Protein AF-A0A915ZG09-F1 (afdb_monomer_lite)

InterPro domains:
  IPR006600 HTH CenpB-type DNA-binding domain [PF03221] (6-47)
  IPR006600 HTH CenpB-type DNA-binding domain [PS51253] (1-49)

Radius of gyration: 23.21 Å; chains: 1; bounding box: 38×43×57 Å

Foldseek 3Di:
DPPDPDDLVNVLVVVVVVCVVVVPDPPPDDSDPVVSVVVCVVVVPDDDDPPDPVVPDPVVVCVVVVVVVVVVVVVPPDD

Organism: NCBI:txid588596

pLDDT: mean 82.04, std 13.71, range [38.41, 95.38]

Sequence (79 aa):
MHRTILSDVLLVEKAKQLADELNVPEGILQFSSGWLQKFKDRNNIRQIKLQGEADSADENAVAKALPLLQNKCAEYPLE

Structure (mmCIF, N/CA/C/O backbone):
data_AF-A0A915ZG09-F1
#
_entry.id   AF-A0A915ZG09-F1
#
loop_
_atom_site.group_PDB
_atom_site.id
_atom_site.type_symbol
_atom_site.label_atom_id
_atom_site.label_alt_id
_atom_site.label_comp_id
_atom_site.label_asym_id
_atom_site.label_entity_id
_atom_site.label_seq_id
_atom_site.pdbx_PDB_ins_code
_atom_site.Cartn_x
_atom_site.Cartn_y
_atom_site.Cartn_z
_atom_site.occupancy
_atom_site.B_iso_or_equiv
_atom_site.auth_seq_id
_atom_site.auth_comp_id
_atom_site.auth_asym_id
_atom_site.auth_atom_id
_atom_site.pdbx_PDB_model_num
ATOM 1 N N . MET A 1 1 ? -5.263 1.784 -18.413 1.00 38.41 1 MET A N 1
ATOM 2 C CA . MET A 1 1 ? -4.759 0.944 -17.303 1.00 38.41 1 MET A CA 1
ATOM 3 C C . MET A 1 1 ? -4.536 1.854 -16.095 1.00 38.41 1 MET A C 1
ATOM 5 O O . MET A 1 1 ? -3.557 2.587 -16.085 1.00 38.41 1 MET A O 1
ATOM 9 N N . HIS A 1 2 ? -5.462 1.906 -15.128 1.00 45.75 2 HIS A N 1
ATOM 10 C CA . HIS A 1 2 ? -5.259 2.678 -13.891 1.00 45.75 2 HIS A CA 1
ATOM 11 C C . HIS A 1 2 ? -4.212 1.959 -13.031 1.00 45.75 2 HIS A C 1
ATOM 13 O O . HIS A 1 2 ? -4.505 0.953 -12.391 1.00 45.75 2 HIS A O 1
ATOM 19 N N . ARG A 1 3 ? -2.964 2.436 -13.062 1.00 42.03 3 ARG A N 1
ATOM 20 C CA . ARG A 1 3 ? -1.887 1.917 -12.214 1.00 42.03 3 ARG A CA 1
ATOM 21 C C . ARG A 1 3 ? -1.995 2.575 -10.843 1.00 42.03 3 ARG A C 1
ATOM 23 O O . ARG A 1 3 ? -1.374 3.602 -10.592 1.00 42.03 3 ARG A O 1
ATOM 30 N N . THR A 1 4 ? -2.805 2.005 -9.961 1.00 54.41 4 THR A N 1
ATOM 31 C CA . THR A 1 4 ? -2.844 2.451 -8.566 1.00 54.41 4 THR A CA 1
ATOM 32 C C . THR A 1 4 ? -1.581 1.952 -7.879 1.00 54.41 4 THR A C 1
ATOM 34 O O . THR A 1 4 ? -1.416 0.754 -7.650 1.00 54.41 4 THR A O 1
ATOM 37 N N . ILE A 1 5 ? -0.653 2.864 -7.595 1.00 66.38 5 ILE A N 1
ATOM 38 C CA . ILE A 1 5 ? 0.527 2.559 -6.787 1.00 66.38 5 ILE A CA 1
ATOM 39 C C . ILE A 1 5 ? 0.026 2.325 -5.360 1.00 66.38 5 ILE A C 1
ATOM 41 O O . ILE A 1 5 ? -0.281 3.260 -4.627 1.00 66.38 5 ILE A O 1
ATOM 45 N N . LEU A 1 6 ? -0.122 1.056 -4.997 1.00 75.19 6 LEU A N 1
ATOM 46 C CA . LEU A 1 6 ? -0.525 0.635 -3.663 1.00 75.19 6 LEU A CA 1
ATOM 47 C C . LEU A 1 6 ? 0.673 0.793 -2.724 1.00 75.19 6 LEU A C 1
ATOM 49 O O . LEU A 1 6 ? 1.617 -0.001 -2.769 1.00 75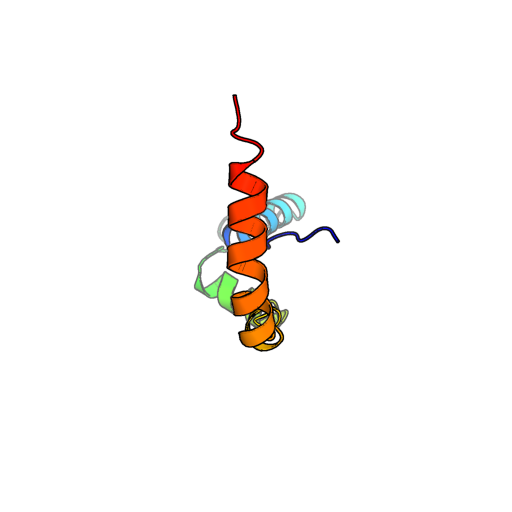.19 6 LEU A O 1
ATOM 53 N N . SER A 1 7 ? 0.654 1.859 -1.923 1.00 85.12 7 SER A N 1
ATOM 54 C CA . SER A 1 7 ? 1.670 2.131 -0.910 1.00 85.12 7 SER A CA 1
ATOM 55 C C . SER A 1 7 ? 1.273 1.553 0.447 1.00 85.12 7 SER A C 1
ATOM 57 O O . SER A 1 7 ? 0.097 1.365 0.763 1.00 85.12 7 SER A O 1
ATOM 59 N N . ASP A 1 8 ? 2.282 1.299 1.269 1.00 88.44 8 ASP A N 1
ATOM 60 C CA . ASP A 1 8 ? 2.139 0.799 2.637 1.00 88.44 8 ASP A CA 1
ATOM 61 C C . ASP A 1 8 ? 1.315 1.745 3.506 1.00 88.44 8 ASP A C 1
ATOM 63 O O . ASP A 1 8 ? 0.469 1.303 4.280 1.00 88.44 8 ASP A O 1
ATOM 67 N N . VAL A 1 9 ? 1.522 3.049 3.319 1.00 89.38 9 VAL A N 1
ATOM 68 C CA . VAL A 1 9 ? 0.769 4.102 4.004 1.00 89.38 9 VAL A CA 1
ATOM 69 C C . VAL A 1 9 ? -0.711 4.015 3.641 1.00 89.38 9 VAL A C 1
ATOM 71 O O . VAL A 1 9 ? -1.552 3.985 4.535 1.00 89.38 9 VAL A O 1
ATOM 74 N N . LEU A 1 10 ? -1.026 3.870 2.350 1.00 90.62 10 LEU A N 1
ATOM 75 C CA . LEU A 1 10 ? -2.407 3.783 1.875 1.00 90.62 10 LEU A CA 1
ATOM 76 C C . LEU A 1 10 ? -3.123 2.542 2.432 1.00 90.62 10 LEU A C 1
ATOM 78 O O . LEU A 1 10 ? -4.290 2.609 2.812 1.00 90.62 10 LEU A O 1
ATOM 82 N N . LEU A 1 11 ? -2.419 1.406 2.506 1.00 90.62 11 LEU A N 1
ATOM 83 C CA . LEU A 1 11 ? -2.947 0.178 3.106 1.00 90.62 11 LEU A CA 1
ATOM 84 C C . LEU A 1 11 ? -3.295 0.378 4.583 1.00 90.62 11 LEU A C 1
ATOM 86 O O . LEU A 1 11 ? -4.362 -0.047 5.023 1.00 90.62 11 LEU A O 1
ATOM 90 N N . VAL A 1 12 ? -2.415 1.035 5.340 1.00 92.56 12 VAL A N 1
ATOM 91 C CA . VAL A 1 12 ? -2.641 1.311 6.764 1.00 92.56 12 VAL A CA 1
ATOM 92 C C . VAL A 1 12 ? -3.795 2.293 6.964 1.00 92.56 12 VAL A C 1
ATOM 94 O O . VAL A 1 12 ? -4.636 2.061 7.828 1.00 92.56 12 VAL A O 1
ATOM 97 N N . GLU A 1 13 ? -3.881 3.358 6.167 1.00 93.25 13 GLU A N 1
ATOM 98 C CA . GLU A 1 13 ? -4.988 4.322 6.246 1.00 93.25 13 GLU A CA 1
ATOM 99 C C . GLU A 1 13 ? -6.340 3.671 5.957 1.00 93.25 13 GLU A C 1
ATOM 101 O O . GLU A 1 13 ? -7.299 3.881 6.699 1.00 93.25 13 GLU A O 1
ATOM 106 N N . LYS A 1 14 ? -6.415 2.823 4.925 1.00 92.31 14 LYS A N 1
ATOM 107 C CA . LYS A 1 14 ? -7.645 2.086 4.615 1.00 92.31 14 LYS A CA 1
ATOM 108 C C . LYS A 1 14 ? -8.006 1.072 5.684 1.00 92.31 14 LYS A C 1
ATOM 110 O O . LYS A 1 14 ? -9.181 0.931 6.000 1.00 92.31 14 LYS A O 1
ATOM 115 N N . ALA A 1 15 ? -7.020 0.414 6.281 1.00 92.19 15 ALA A N 1
ATOM 116 C CA . ALA A 1 15 ? -7.273 -0.509 7.376 1.00 92.19 15 ALA A CA 1
ATOM 117 C C . ALA A 1 15 ? -7.810 0.201 8.631 1.00 92.19 15 ALA A C 1
ATOM 119 O O . ALA A 1 15 ? -8.671 -0.355 9.307 1.00 92.19 15 ALA A O 1
ATOM 120 N N . LYS A 1 16 ? -7.351 1.429 8.911 1.00 92.44 16 LYS A N 1
ATOM 121 C CA . LYS A 1 16 ? -7.905 2.275 9.981 1.00 92.44 16 LYS A CA 1
ATOM 122 C C . LYS A 1 16 ? -9.351 2.675 9.695 1.00 92.44 16 LYS A C 1
ATOM 124 O O . LYS A 1 16 ? -10.204 2.410 10.526 1.00 92.44 16 LYS A O 1
ATOM 129 N N . GLN A 1 17 ? -9.634 3.190 8.493 1.00 93.62 17 GLN A N 1
ATOM 130 C CA . GLN A 1 17 ? -11.005 3.538 8.085 1.00 93.62 17 GLN A CA 1
ATOM 131 C C . GLN A 1 17 ? -11.966 2.352 8.238 1.00 93.62 17 GLN A C 1
ATOM 133 O O . GLN A 1 17 ? -13.041 2.498 8.805 1.00 93.62 17 GLN A O 1
ATOM 138 N N . LEU A 1 18 ? -11.553 1.158 7.801 1.00 92.88 18 LEU A N 1
ATOM 139 C CA . LEU A 1 18 ? -12.352 -0.057 7.967 1.00 92.88 18 LEU A CA 1
ATOM 140 C C . LEU A 1 18 ? -12.529 -0.467 9.433 1.00 92.88 18 LEU A C 1
ATOM 142 O O . LEU A 1 18 ? -13.583 -0.979 9.794 1.00 92.88 18 LEU A O 1
ATOM 146 N N . ALA A 1 19 ? -11.513 -0.283 10.276 1.00 93.25 19 ALA A N 1
ATOM 147 C CA . ALA A 1 19 ? -11.636 -0.569 11.701 1.00 93.25 19 ALA A CA 1
ATOM 148 C C . ALA A 1 19 ? -12.671 0.351 12.364 1.00 93.25 19 ALA A C 1
ATOM 150 O O . ALA A 1 19 ? -13.487 -0.135 13.147 1.00 93.25 19 ALA A O 1
ATOM 151 N N . ASP A 1 20 ? -12.688 1.630 11.983 1.00 92.50 20 ASP A N 1
ATOM 152 C CA . ASP A 1 20 ? -13.677 2.603 12.450 1.00 92.50 20 ASP A CA 1
ATOM 153 C C . ASP A 1 20 ? -15.089 2.233 11.959 1.00 92.50 20 ASP A C 1
ATOM 155 O O . ASP A 1 20 ? -16.025 2.155 12.754 1.00 92.50 20 ASP A O 1
ATOM 159 N N . GLU A 1 21 ? -15.243 1.912 10.669 1.00 94.94 21 GLU A N 1
ATOM 160 C CA . GLU A 1 21 ? -16.521 1.485 10.069 1.00 94.94 21 GLU A CA 1
ATOM 161 C C . GLU A 1 21 ? -17.086 0.210 10.719 1.00 94.94 21 GLU A C 1
ATOM 163 O O . GLU A 1 21 ? -18.298 0.068 10.891 1.00 94.94 21 GLU A O 1
ATOM 168 N N . LEU A 1 22 ? -16.208 -0.716 11.112 1.00 93.88 22 LEU A N 1
ATOM 169 C CA . LEU A 1 22 ? -16.572 -1.970 11.773 1.00 93.88 22 LEU A CA 1
ATOM 170 C C . LEU A 1 22 ? -16.699 -1.841 13.300 1.00 93.88 22 LEU A C 1
ATOM 172 O O . LEU A 1 22 ? -16.967 -2.844 13.962 1.00 93.88 22 LEU A O 1
ATOM 176 N N . ASN A 1 23 ? -16.541 -0.636 13.862 1.00 92.62 23 ASN A N 1
ATOM 177 C CA . ASN A 1 23 ? -16.551 -0.368 15.305 1.00 92.62 23 ASN A CA 1
ATOM 178 C C . ASN A 1 23 ? -15.561 -1.249 16.091 1.00 92.62 23 ASN A C 1
ATOM 180 O O . ASN A 1 23 ? -15.867 -1.747 17.179 1.00 92.62 23 ASN A O 1
ATOM 184 N N . VAL A 1 24 ? -14.367 -1.475 15.536 1.00 90.38 24 VAL A N 1
ATOM 185 C CA . VAL A 1 24 ? -13.302 -2.200 16.235 1.00 90.38 24 VAL A CA 1
ATOM 186 C C . VAL A 1 24 ? -12.822 -1.343 17.411 1.00 90.38 24 VAL A C 1
ATOM 188 O O . VAL A 1 24 ? -12.429 -0.197 17.197 1.00 90.38 24 VAL A O 1
ATOM 191 N N . PRO A 1 25 ? -12.807 -1.868 18.650 1.00 88.25 25 PRO A N 1
ATOM 192 C CA . PRO A 1 25 ? -12.376 -1.090 19.803 1.00 88.25 25 PRO A CA 1
ATOM 193 C C . PRO A 1 25 ? -10.920 -0.637 19.683 1.00 88.25 25 PRO A C 1
ATOM 195 O O . PRO A 1 25 ? -10.035 -1.406 19.286 1.00 88.25 25 PRO A O 1
ATOM 198 N N . GLU A 1 26 ? -10.667 0.604 20.094 1.00 82.56 26 GLU A N 1
ATOM 199 C CA . GLU A 1 26 ? -9.326 1.178 20.123 1.00 82.56 26 GLU A CA 1
ATOM 200 C C . GLU A 1 26 ? -8.382 0.322 20.985 1.00 82.56 26 GLU A C 1
ATOM 202 O O . GLU A 1 26 ? -8.729 -0.139 22.073 1.00 82.56 26 GLU A O 1
ATOM 207 N N . GLY A 1 27 ? -7.176 0.063 20.476 1.00 82.31 27 GLY A N 1
ATOM 208 C CA . GLY A 1 27 ? -6.161 -0.737 21.169 1.00 82.31 27 GLY A CA 1
ATOM 209 C C . GLY A 1 27 ? -6.229 -2.253 20.941 1.00 82.31 27 GLY A C 1
ATOM 210 O O . GLY A 1 27 ? -5.235 -2.927 21.210 1.00 82.31 27 GLY A O 1
ATOM 211 N N . ILE A 1 28 ? -7.319 -2.795 20.378 1.00 86.38 28 ILE A N 1
ATOM 212 C CA . ILE A 1 28 ? -7.384 -4.212 19.957 1.00 86.38 28 ILE A CA 1
ATOM 213 C C . ILE A 1 28 ? -6.495 -4.453 18.731 1.00 86.38 28 ILE A C 1
ATOM 215 O O . ILE A 1 28 ? -5.789 -5.461 18.645 1.00 86.38 28 ILE A O 1
ATOM 219 N N . LEU A 1 29 ? -6.530 -3.524 17.773 1.00 87.31 29 LEU A N 1
ATOM 220 C CA . LEU A 1 29 ? -5.801 -3.627 16.516 1.00 87.31 29 LEU A CA 1
ATOM 221 C C . LEU A 1 29 ? -4.674 -2.595 16.468 1.00 87.31 29 LEU A C 1
ATOM 223 O O . LEU A 1 29 ? -4.907 -1.390 16.475 1.00 87.31 29 LEU A O 1
ATOM 227 N N . GLN A 1 30 ? -3.435 -3.080 16.391 1.00 90.25 30 GLN A N 1
ATOM 228 C CA . GLN A 1 30 ? -2.259 -2.235 16.206 1.00 90.25 30 GLN A CA 1
ATOM 229 C C . GLN A 1 30 ? -1.760 -2.343 14.767 1.00 90.25 30 GLN A C 1
ATOM 231 O O . GLN A 1 30 ? -1.288 -3.397 14.336 1.00 90.25 30 GLN A O 1
ATOM 236 N N . PHE A 1 31 ? -1.795 -1.229 14.041 1.00 91.00 31 PHE A N 1
ATOM 237 C CA . PHE A 1 31 ? -1.310 -1.125 12.661 1.00 91.00 31 PHE A CA 1
ATOM 238 C C . PHE A 1 31 ? 0.217 -0.953 12.602 1.00 91.00 31 PHE A C 1
ATOM 240 O O . PHE A 1 31 ? 0.736 -0.004 12.015 1.00 91.00 31 PHE A O 1
ATOM 247 N N . SER A 1 32 ? 0.946 -1.850 13.267 1.00 92.06 32 SER A N 1
ATOM 248 C CA . SER A 1 32 ? 2.410 -1.863 13.268 1.00 92.06 32 SER A CA 1
ATOM 249 C C . SER A 1 32 ? 2.974 -2.354 11.930 1.00 92.06 32 SER A C 1
ATOM 251 O O . SER A 1 32 ? 2.283 -2.993 11.132 1.00 92.06 32 SER A O 1
ATOM 253 N N . SER A 1 33 ? 4.269 -2.128 11.705 1.00 90.50 33 SER A N 1
ATOM 254 C CA . SER A 1 33 ? 4.985 -2.685 10.549 1.00 90.50 33 SER A CA 1
ATOM 255 C C . SER A 1 33 ? 4.902 -4.217 10.498 1.00 90.50 33 SER A C 1
ATOM 257 O O . SER A 1 33 ? 4.698 -4.791 9.431 1.00 90.50 33 SER A O 1
ATOM 259 N N . GLY A 1 34 ? 4.977 -4.889 11.653 1.00 93.25 34 GLY A N 1
ATOM 260 C CA . GLY A 1 34 ? 4.846 -6.345 11.747 1.00 93.25 34 GLY A CA 1
ATOM 261 C C . GLY A 1 34 ? 3.443 -6.853 11.401 1.00 93.25 34 GLY A C 1
ATOM 262 O O . GLY A 1 34 ? 3.308 -7.899 10.761 1.00 93.25 34 GLY A O 1
ATOM 263 N N . TRP A 1 35 ? 2.397 -6.110 11.778 1.00 94.44 35 TRP A N 1
ATOM 264 C CA . TRP A 1 35 ? 1.029 -6.405 11.348 1.00 94.44 35 TRP A CA 1
ATOM 265 C C . TRP A 1 35 ? 0.892 -6.263 9.830 1.00 94.44 35 TRP A C 1
ATOM 267 O O . TRP A 1 35 ? 0.403 -7.186 9.180 1.00 94.44 35 TRP A O 1
ATOM 277 N N . LEU A 1 36 ? 1.395 -5.161 9.260 1.00 93.38 36 LEU A N 1
ATOM 278 C CA . LEU A 1 36 ? 1.324 -4.897 7.823 1.00 93.38 36 LEU A CA 1
ATOM 279 C C . LEU A 1 36 ? 2.065 -5.967 7.012 1.00 93.38 36 LEU A C 1
ATOM 281 O O . LEU A 1 36 ? 1.536 -6.447 6.010 1.00 93.38 36 LEU A O 1
ATOM 285 N N . GLN A 1 37 ? 3.254 -6.378 7.462 1.00 92.00 37 GLN A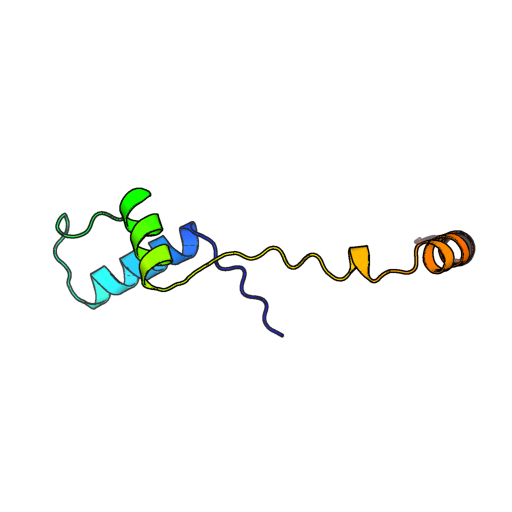 N 1
ATOM 286 C CA . GLN A 1 37 ? 4.026 -7.435 6.810 1.00 92.00 37 GLN A CA 1
ATOM 287 C C . GLN A 1 37 ? 3.232 -8.746 6.772 1.00 92.00 37 GLN A C 1
ATOM 289 O O . GLN A 1 37 ? 2.999 -9.298 5.701 1.00 92.00 37 GLN A O 1
ATOM 294 N N . LYS A 1 38 ? 2.707 -9.192 7.922 1.00 93.94 38 LYS A N 1
ATOM 295 C CA . LYS A 1 38 ? 1.886 -10.412 7.991 1.00 93.94 38 LYS A CA 1
ATOM 296 C C . LYS A 1 38 ? 0.593 -10.295 7.188 1.00 93.94 38 LYS A C 1
ATOM 298 O O . LYS A 1 38 ? 0.149 -11.284 6.611 1.00 93.94 38 LYS A O 1
ATOM 303 N N . PHE A 1 39 ? -0.028 -9.118 7.166 1.00 92.38 39 PHE A N 1
ATOM 304 C CA . PHE A 1 39 ? -1.221 -8.860 6.367 1.00 92.38 39 PHE A CA 1
ATOM 305 C C . PHE A 1 39 ? -0.923 -9.033 4.875 1.00 92.38 39 PHE A C 1
ATOM 307 O O . PHE A 1 39 ? -1.649 -9.751 4.188 1.00 92.38 39 PHE A O 1
ATOM 314 N N . LYS A 1 40 ? 0.171 -8.446 4.383 1.00 92.25 40 LYS A N 1
ATOM 315 C CA . LYS A 1 40 ? 0.611 -8.606 2.994 1.00 92.25 40 LYS A CA 1
ATOM 316 C C . LYS A 1 40 ? 0.940 -10.055 2.660 1.00 92.25 40 LYS A C 1
ATOM 318 O O . LYS A 1 40 ? 0.459 -10.554 1.645 1.00 92.25 40 LYS A O 1
ATOM 323 N N . ASP A 1 41 ? 1.683 -10.734 3.532 1.00 92.31 41 ASP A N 1
ATOM 324 C CA . ASP A 1 41 ? 2.102 -12.122 3.326 1.00 92.31 41 ASP A CA 1
ATOM 325 C C . ASP A 1 41 ? 0.893 -13.065 3.238 1.00 92.31 41 ASP A C 1
ATOM 327 O O . ASP A 1 41 ? 0.796 -13.866 2.310 1.00 92.31 41 ASP A O 1
ATOM 331 N N . ARG A 1 42 ? -0.081 -12.924 4.150 1.00 95.38 42 ARG A N 1
ATOM 332 C CA . ARG A 1 42 ? -1.315 -13.735 4.154 1.00 95.38 42 ARG A CA 1
ATOM 333 C C . ARG A 1 42 ? -2.193 -13.499 2.928 1.00 95.38 42 ARG A C 1
ATOM 335 O O . ARG A 1 42 ? -2.861 -14.424 2.481 1.00 95.38 42 ARG A O 1
ATOM 342 N N . ASN A 1 43 ? -2.195 -12.277 2.400 1.00 91.81 43 ASN A N 1
ATOM 343 C CA . ASN A 1 43 ? -3.025 -11.888 1.259 1.00 91.81 43 ASN A CA 1
ATOM 344 C C . ASN A 1 43 ? -2.258 -11.890 -0.072 1.00 91.81 43 ASN A C 1
ATOM 346 O O . ASN A 1 43 ? -2.786 -11.434 -1.082 1.00 91.81 43 ASN A O 1
ATOM 350 N N . ASN A 1 44 ? -1.018 -12.391 -0.093 1.00 87.62 44 ASN A N 1
ATOM 351 C CA . ASN A 1 44 ? -0.144 -12.389 -1.268 1.00 87.62 44 ASN A CA 1
ATOM 352 C C . ASN A 1 44 ? 0.030 -11.002 -1.926 1.00 87.62 44 ASN A C 1
ATOM 354 O O . ASN A 1 44 ? 0.284 -10.910 -3.128 1.00 87.62 44 ASN A O 1
ATOM 358 N N . ILE A 1 45 ? -0.064 -9.917 -1.149 1.00 88.25 45 ILE A N 1
ATOM 359 C CA . ILE A 1 45 ? 0.133 -8.548 -1.642 1.00 88.25 45 ILE A CA 1
ATOM 360 C C . ILE A 1 45 ? 1.635 -8.301 -1.752 1.00 88.25 45 ILE A C 1
ATOM 362 O O . ILE A 1 45 ? 2.323 -8.095 -0.753 1.00 88.25 45 ILE A O 1
ATOM 366 N N . ARG A 1 46 ? 2.152 -8.313 -2.980 1.00 81.94 46 ARG A N 1
ATOM 367 C CA . ARG A 1 46 ? 3.572 -8.091 -3.265 1.00 81.94 46 ARG A CA 1
ATOM 368 C C . ARG A 1 46 ? 3.739 -6.964 -4.270 1.00 81.94 46 ARG A C 1
ATOM 370 O O . ARG A 1 46 ? 3.052 -6.919 -5.285 1.00 81.94 46 ARG A O 1
ATOM 377 N N . GLN A 1 47 ? 4.682 -6.069 -3.993 1.00 73.56 47 GLN A N 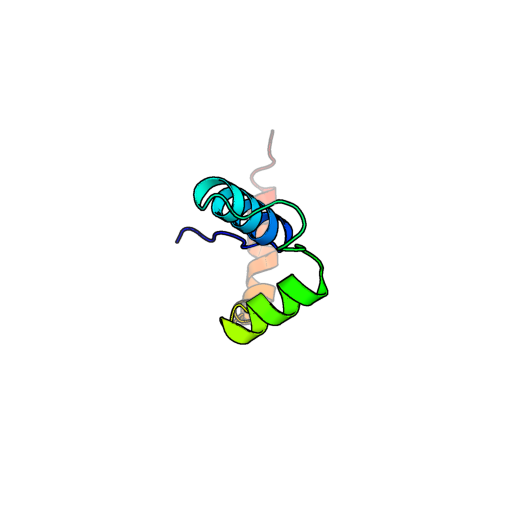1
ATOM 378 C CA . GLN A 1 47 ? 5.159 -5.125 -4.994 1.00 73.56 47 GLN A CA 1
ATOM 379 C C . GLN A 1 47 ? 6.191 -5.842 -5.858 1.00 73.56 47 GLN A C 1
ATOM 381 O O . GLN A 1 47 ? 7.250 -6.236 -5.377 1.00 73.56 47 GLN A O 1
ATOM 386 N N . ILE A 1 48 ? 5.867 -6.030 -7.132 1.00 72.00 48 ILE A N 1
ATOM 387 C CA . ILE A 1 48 ? 6.788 -6.598 -8.111 1.00 72.00 48 ILE 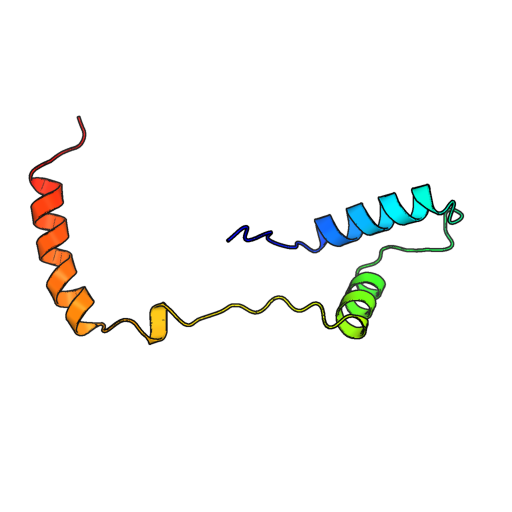A CA 1
ATOM 388 C C . ILE A 1 48 ? 7.255 -5.450 -8.994 1.00 72.00 48 ILE A C 1
ATOM 390 O O . ILE A 1 48 ? 6.447 -4.752 -9.613 1.00 72.00 48 ILE A O 1
ATOM 394 N N . LYS A 1 49 ? 8.570 -5.241 -9.049 1.00 67.12 49 LYS A N 1
ATOM 395 C CA . LYS A 1 49 ? 9.162 -4.361 -10.048 1.00 67.12 49 LYS A CA 1
ATOM 396 C C . LYS A 1 49 ? 9.181 -5.137 -11.361 1.00 67.12 49 LYS A C 1
ATOM 398 O O . LYS A 1 49 ? 10.017 -6.012 -11.547 1.00 67.12 49 LYS A O 1
ATOM 403 N N . LEU A 1 50 ? 8.228 -4.852 -12.242 1.00 64.94 50 LEU A N 1
ATOM 404 C CA . LEU A 1 50 ? 8.251 -5.376 -13.605 1.00 64.94 50 LEU A CA 1
ATOM 405 C C . LEU A 1 50 ? 9.414 -4.699 -14.341 1.00 64.94 50 LEU A C 1
ATOM 407 O O . LEU A 1 50 ? 9.308 -3.544 -14.749 1.00 64.94 50 LEU A O 1
ATOM 411 N N . GLN A 1 51 ? 10.546 -5.390 -14.429 1.00 57.06 51 GLN A N 1
ATOM 412 C CA . GLN A 1 51 ? 11.645 -5.042 -15.323 1.00 57.06 51 GLN A CA 1
ATOM 413 C C . 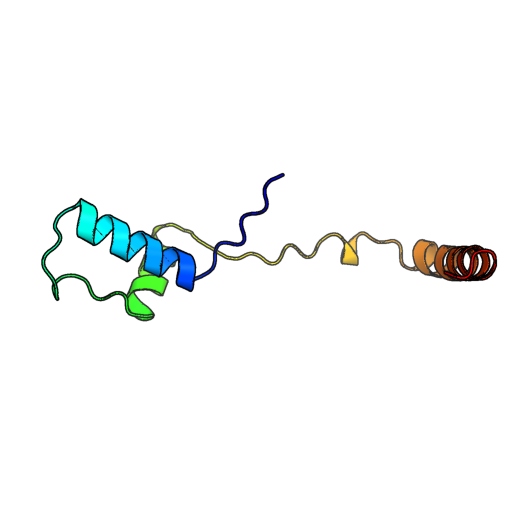GLN A 1 51 ? 11.437 -5.868 -16.591 1.00 57.06 51 GLN A C 1
ATOM 415 O O . GLN A 1 51 ? 11.609 -7.078 -16.570 1.00 57.06 51 GLN A O 1
ATOM 420 N N . GLY A 1 52 ? 10.943 -5.232 -17.649 1.00 55.59 52 GLY A N 1
ATOM 421 C CA . GLY A 1 52 ? 10.685 -5.901 -18.928 1.00 55.59 52 GLY A CA 1
ATOM 422 C C . GLY A 1 52 ? 10.913 -4.992 -20.128 1.00 55.59 52 GLY A C 1
ATOM 423 O O . GLY A 1 52 ? 11.382 -5.446 -21.161 1.00 55.59 52 GLY A O 1
ATOM 424 N N . GLU A 1 53 ? 10.670 -3.688 -19.986 1.00 57.94 53 GLU A N 1
ATOM 425 C CA . GLU A 1 53 ? 10.918 -2.744 -21.082 1.00 57.94 53 GLU A CA 1
ATOM 426 C C . GLU A 1 53 ? 12.414 -2.510 -21.339 1.00 57.94 53 GLU A C 1
ATOM 428 O O . GLU A 1 53 ? 12.799 -2.330 -22.487 1.00 57.94 53 GLU A O 1
ATOM 433 N N . ALA A 1 54 ? 13.261 -2.562 -20.305 1.00 57.62 54 ALA A N 1
ATOM 434 C CA . ALA A 1 54 ? 14.705 -2.375 -20.463 1.00 57.62 54 ALA A CA 1
ATOM 435 C C . ALA A 1 54 ? 15.384 -3.587 -21.129 1.00 57.62 54 ALA A C 1
ATOM 437 O O . ALA A 1 54 ? 16.154 -3.404 -22.061 1.00 57.62 54 ALA A O 1
ATOM 438 N N . ASP A 1 55 ? 15.040 -4.811 -20.713 1.00 56.50 55 ASP A N 1
ATOM 439 C CA . ASP A 1 55 ? 15.656 -6.039 -21.247 1.00 56.50 55 ASP A CA 1
ATOM 440 C C . ASP A 1 55 ? 15.097 -6.456 -22.624 1.00 56.50 55 ASP A C 1
ATOM 442 O O . ASP A 1 55 ? 15.683 -7.293 -23.306 1.00 56.50 55 ASP A O 1
ATOM 446 N N . SER A 1 56 ? 13.955 -5.894 -23.046 1.00 62.56 56 SER A N 1
ATOM 447 C CA . SER A 1 56 ? 13.365 -6.122 -24.377 1.00 62.56 56 SER A CA 1
ATOM 448 C C . SER A 1 56 ? 13.785 -5.076 -25.414 1.00 62.56 56 SER A C 1
ATOM 450 O O . SER A 1 56 ? 13.467 -5.236 -26.597 1.00 62.56 56 SER A O 1
ATOM 452 N N . ALA A 1 57 ? 14.425 -3.983 -24.996 1.00 65.81 57 ALA A N 1
ATOM 453 C CA . ALA A 1 57 ? 14.842 -2.932 -25.907 1.00 65.81 57 ALA A CA 1
ATOM 454 C C . ALA A 1 57 ? 16.102 -3.370 -26.665 1.00 65.81 57 ALA A C 1
ATOM 456 O O . ALA A 1 57 ? 17.116 -3.709 -26.064 1.00 65.81 57 ALA A O 1
ATOM 457 N N . ASP A 1 58 ? 16.054 -3.339 -27.998 1.00 78.38 58 ASP A N 1
ATOM 458 C CA . ASP A 1 58 ? 17.254 -3.519 -28.814 1.00 78.38 58 ASP A CA 1
ATOM 459 C C . ASP A 1 58 ? 18.154 -2.289 -28.646 1.00 78.38 58 ASP A C 1
ATOM 461 O O . ASP A 1 58 ? 17.917 -1.232 -29.241 1.00 78.38 58 ASP A O 1
ATOM 465 N N . GLU A 1 59 ? 19.194 -2.426 -27.823 1.00 80.31 59 GLU A N 1
ATOM 466 C CA . GLU A 1 59 ? 20.172 -1.368 -27.562 1.00 80.31 59 GLU A CA 1
ATOM 467 C C . GLU A 1 59 ? 20.803 -0.828 -28.854 1.00 80.31 59 GLU A C 1
ATOM 469 O O . GLU A 1 59 ? 21.086 0.368 -28.946 1.00 80.31 59 GLU A O 1
ATOM 474 N N . ASN A 1 60 ? 20.947 -1.657 -29.899 1.00 81.00 60 ASN A N 1
ATOM 475 C CA . ASN A 1 60 ? 21.460 -1.203 -31.191 1.00 81.00 60 ASN A CA 1
ATOM 476 C C . ASN A 1 60 ? 20.444 -0.338 -31.939 1.00 81.00 60 ASN A C 1
ATOM 478 O O . ASN A 1 60 ? 20.831 0.620 -32.613 1.00 81.00 60 ASN A O 1
ATOM 482 N N . ALA A 1 61 ? 19.152 -0.658 -31.850 1.00 83.50 61 ALA A N 1
ATOM 483 C CA . ALA A 1 61 ? 18.098 0.169 -32.431 1.00 83.50 61 ALA A CA 1
ATOM 484 C C . ALA A 1 61 ? 18.007 1.521 -31.708 1.00 83.50 61 ALA A C 1
ATOM 486 O O . ALA A 1 61 ? 17.926 2.562 -32.363 1.00 83.50 61 ALA A O 1
ATOM 487 N N . VAL A 1 62 ? 18.113 1.518 -30.375 1.00 82.50 62 VAL A N 1
ATOM 488 C CA . VAL A 1 62 ? 18.142 2.741 -29.558 1.00 82.50 62 VAL A CA 1
ATOM 489 C C . VAL A 1 62 ? 19.364 3.594 -29.900 1.00 82.50 62 VAL A C 1
ATOM 491 O O . VAL A 1 62 ? 19.206 4.779 -30.190 1.00 82.50 62 VAL A O 1
ATOM 494 N N . ALA A 1 63 ? 20.562 3.003 -29.961 1.00 85.88 63 ALA A N 1
ATOM 495 C CA . ALA A 1 63 ? 21.796 3.713 -30.302 1.00 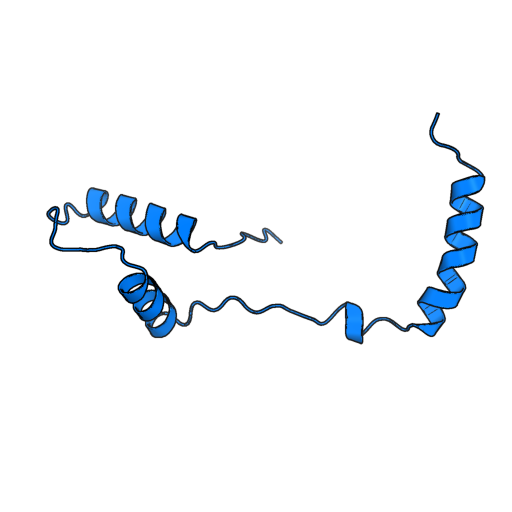85.88 63 ALA A CA 1
ATOM 496 C C . ALA A 1 63 ? 21.748 4.364 -31.696 1.00 85.88 63 ALA A C 1
ATOM 498 O O . ALA A 1 63 ? 22.293 5.449 -31.891 1.00 85.88 63 ALA A O 1
ATOM 499 N N . LYS A 1 64 ? 21.061 3.737 -32.662 1.00 89.62 64 LYS A N 1
ATOM 500 C CA . LYS A 1 64 ? 20.860 4.300 -34.008 1.00 89.62 64 LYS A CA 1
ATOM 501 C C . LYS A 1 64 ? 19.804 5.406 -34.040 1.00 89.62 64 LYS A C 1
ATOM 503 O O . LYS A 1 64 ? 19.967 6.377 -34.774 1.00 89.62 64 LYS A O 1
ATOM 508 N N . ALA A 1 65 ? 18.725 5.264 -33.274 1.00 86.31 65 ALA A N 1
ATOM 509 C CA . ALA A 1 65 ? 17.610 6.209 -33.283 1.00 86.31 65 ALA A CA 1
ATOM 510 C C . ALA A 1 65 ? 17.894 7.486 -32.473 1.00 86.31 65 ALA A C 1
ATOM 512 O O . ALA A 1 65 ? 17.429 8.563 -32.848 1.00 86.31 65 ALA A O 1
ATOM 513 N N . LEU A 1 66 ? 18.678 7.391 -31.393 1.00 88.44 66 LEU A N 1
ATOM 514 C CA . LEU A 1 66 ? 18.978 8.510 -30.493 1.00 88.44 66 LEU A CA 1
ATOM 515 C C . LEU A 1 66 ? 19.532 9.765 -31.203 1.00 88.44 66 LEU A C 1
ATOM 517 O O . LEU A 1 66 ? 18.955 10.838 -31.015 1.00 88.44 66 LEU A O 1
ATOM 521 N N . PRO A 1 67 ? 20.587 9.679 -32.041 1.00 89.62 67 PRO A N 1
ATOM 522 C CA . PRO A 1 67 ? 21.129 10.860 -32.717 1.00 89.62 67 PRO A CA 1
ATOM 523 C C . PRO A 1 67 ? 20.147 11.469 -33.728 1.00 89.62 67 PRO A C 1
ATOM 525 O O . PRO A 1 67 ? 20.112 12.686 -33.894 1.00 89.62 67 PRO A O 1
ATOM 528 N N . LEU A 1 68 ? 19.305 10.654 -34.376 1.00 90.31 68 LEU A N 1
ATOM 529 C CA . LEU A 1 68 ? 18.282 11.145 -35.309 1.00 90.31 68 LEU A CA 1
ATOM 530 C C . LEU A 1 68 ? 17.228 11.989 -34.586 1.00 90.31 68 LEU A C 1
ATOM 532 O O . LEU A 1 68 ? 16.852 13.058 -35.064 1.00 90.31 68 LEU A O 1
ATOM 536 N N . LEU A 1 69 ? 16.785 11.526 -33.417 1.00 87.94 69 LEU A N 1
ATOM 537 C CA . LEU A 1 69 ? 15.825 12.248 -32.587 1.00 87.94 69 LEU A CA 1
ATOM 538 C C . LEU A 1 69 ? 16.426 13.537 -32.023 1.00 87.94 69 LEU A C 1
ATOM 540 O O . LEU A 1 69 ? 15.766 14.569 -32.050 1.00 87.94 69 LEU A O 1
ATOM 544 N N . GLN A 1 70 ? 17.683 13.510 -31.571 1.00 88.62 70 GLN A N 1
ATOM 545 C CA . GLN A 1 70 ? 18.381 14.705 -31.082 1.00 88.62 70 GLN A CA 1
ATOM 546 C C . GLN A 1 70 ? 18.511 15.780 -32.166 1.00 88.62 70 GLN A C 1
ATOM 548 O O . GLN A 1 70 ? 18.202 16.942 -31.907 1.00 88.62 70 GLN A O 1
ATOM 553 N N . ASN A 1 71 ? 18.889 15.387 -33.386 1.00 89.19 71 ASN A N 1
ATOM 554 C CA . ASN A 1 71 ? 18.941 16.303 -34.525 1.00 89.19 71 ASN A CA 1
ATOM 555 C C . ASN A 1 71 ? 17.560 16.887 -34.834 1.00 89.19 71 ASN A C 1
ATOM 557 O O . ASN A 1 71 ? 17.432 18.093 -35.020 1.00 89.19 71 ASN A O 1
ATOM 561 N N . LYS A 1 72 ? 16.512 16.054 -34.819 1.00 87.19 72 LYS A N 1
ATOM 562 C CA . LYS A 1 72 ? 15.145 16.519 -35.062 1.00 87.19 72 LYS A CA 1
ATOM 563 C C . LYS A 1 72 ? 14.661 17.485 -33.981 1.00 87.19 72 LYS A C 1
ATOM 565 O O . LYS A 1 72 ? 14.023 18.474 -34.307 1.00 87.19 72 LYS A O 1
ATOM 570 N N . CYS A 1 73 ? 14.985 17.242 -32.714 1.00 85.00 73 CYS A N 1
ATOM 571 C CA . CYS A 1 73 ? 14.654 18.163 -31.627 1.00 85.00 73 CYS A CA 1
ATOM 572 C C . CYS A 1 73 ? 15.421 19.489 -31.733 1.00 85.00 73 CYS A C 1
ATOM 574 O O . CYS A 1 73 ? 14.867 20.530 -31.397 1.00 85.00 73 CYS A O 1
ATOM 576 N N . ALA A 1 74 ? 16.661 19.478 -32.231 1.00 85.88 74 ALA A N 1
ATOM 577 C CA . ALA A 1 74 ? 17.435 20.700 -32.454 1.00 85.88 74 ALA A CA 1
ATOM 578 C C . ALA A 1 74 ? 16.834 21.605 -33.550 1.00 85.88 74 ALA A C 1
ATOM 580 O O . ALA A 1 74 ? 17.048 22.813 -33.520 1.00 85.88 74 ALA A O 1
ATOM 581 N N . GLU A 1 75 ? 16.059 21.045 -34.486 1.00 86.25 75 GLU A N 1
ATOM 582 C CA . GLU A 1 75 ? 15.321 21.812 -35.503 1.00 86.25 75 GLU A CA 1
ATOM 583 C C . GLU A 1 75 ? 14.111 22.572 -34.930 1.00 86.25 75 GLU A C 1
ATOM 585 O O . GLU A 1 75 ? 13.628 23.507 -35.566 1.00 86.25 75 GLU A O 1
ATOM 590 N N . TYR A 1 76 ? 13.629 22.197 -33.741 1.00 82.56 76 TYR A N 1
ATOM 591 C CA . TYR A 1 76 ? 12.477 22.816 -33.080 1.00 82.56 76 TYR A CA 1
ATOM 592 C C . TYR A 1 76 ? 12.839 23.216 -31.644 1.00 82.56 76 TYR A C 1
ATOM 594 O O . TYR A 1 76 ? 12.373 22.583 -30.691 1.00 82.56 76 TYR A O 1
ATOM 602 N N . PRO A 1 77 ? 13.689 24.242 -31.459 1.00 75.31 77 PRO A N 1
ATOM 603 C CA . PRO A 1 77 ? 13.943 24.778 -30.132 1.00 75.31 77 PRO A CA 1
ATOM 604 C C . PRO A 1 77 ? 12.622 25.273 -29.529 1.00 75.31 77 PRO A C 1
ATOM 606 O O . PRO A 1 77 ? 11.839 25.948 -30.194 1.00 75.31 77 PRO A O 1
ATOM 609 N N . LEU A 1 78 ? 12.360 24.886 -28.281 1.00 70.12 78 LEU A N 1
ATOM 610 C CA . LEU A 1 78 ? 11.231 25.405 -27.513 1.00 70.12 78 LEU A CA 1
ATOM 611 C C . LEU A 1 78 ? 11.483 26.898 -27.270 1.00 70.12 78 LEU A C 1
ATOM 613 O O . LEU A 1 78 ? 12.468 27.237 -26.611 1.00 70.12 78 LEU A O 1
ATOM 617 N N . GLU A 1 79 ? 10.639 27.751 -27.855 1.00 63.78 79 GLU A N 1
ATOM 618 C CA . GLU A 1 79 ? 10.584 29.189 -27.547 1.00 63.78 79 GLU A CA 1
ATOM 619 C C . GLU A 1 79 ? 10.237 29.451 -26.075 1.00 63.78 79 GLU A C 1
ATOM 621 O O . GLU A 1 79 ? 9.419 28.688 -25.502 1.00 63.78 79 GLU A O 1
#

Secondary structure (DSSP, 8-state):
-------HHHHHHHHHHHHHHTTPPTTT----HHHHHHHHHHTT--------TTTTS-HHHHHHHHHHHHHHHHTS---